Protein AF-A0A962FBU0-F1 (afdb_monomer_lite)

pLDDT: mean 89.76, std 11.35, range [45.62, 96.62]

Structure (mmCIF, N/CA/C/O backbone):
data_AF-A0A962FBU0-F1
#
_entry.id   AF-A0A962FBU0-F1
#
loop_
_atom_site.group_PDB
_atom_site.id
_atom_site.type_symbol
_atom_site.label_atom_id
_atom_site.label_alt_id
_atom_site.label_comp_id
_atom_site.label_asym_id
_atom_site.label_entity_id
_atom_site.label_seq_id
_atom_site.pdbx_PDB_ins_code
_atom_site.Cartn_x
_atom_site.Cartn_y
_atom_site.Cartn_z
_atom_site.occupancy
_atom_site.B_iso_or_equiv
_atom_site.auth_seq_id
_atom_site.auth_comp_id
_atom_site.auth_asym_id
_atom_site.auth_atom_id
_atom_site.pdbx_PDB_model_num
ATOM 1 N N . MET A 1 1 ? -13.670 -9.142 12.076 1.00 47.31 1 MET A N 1
ATOM 2 C CA . MET A 1 1 ? -12.343 -9.747 11.825 1.00 47.31 1 MET A CA 1
ATOM 3 C C . MET A 1 1 ? -11.478 -8.708 11.132 1.00 47.31 1 MET A C 1
ATOM 5 O O . MET A 1 1 ? -11.770 -8.375 9.991 1.00 47.31 1 MET A O 1
ATOM 9 N N . THR A 1 2 ? -10.472 -8.156 11.812 1.00 61.09 2 THR A N 1
ATOM 10 C CA . THR A 1 2 ? -9.513 -7.228 11.190 1.00 61.09 2 THR A CA 1
ATOM 11 C C . THR A 1 2 ? -8.599 -8.029 10.266 1.00 61.09 2 THR A C 1
ATOM 13 O O . THR A 1 2 ? -7.894 -8.932 10.721 1.00 61.09 2 THR A O 1
ATOM 16 N N . LYS A 1 3 ? -8.656 -7.751 8.962 1.00 71.69 3 LYS A N 1
ATOM 17 C CA . LYS A 1 3 ? -7.804 -8.383 7.947 1.00 71.69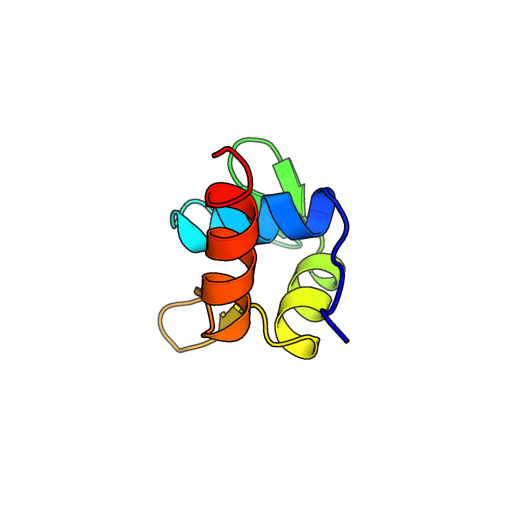 3 LYS A CA 1
ATOM 18 C C . LYS A 1 3 ? -6.339 -8.064 8.273 1.00 71.69 3 LYS A C 1
ATOM 20 O O . LYS A 1 3 ? -5.977 -6.894 8.353 1.00 71.69 3 LYS A O 1
ATOM 25 N N . ARG A 1 4 ? -5.506 -9.083 8.519 1.00 82.38 4 ARG A N 1
ATOM 26 C CA . ARG A 1 4 ? -4.077 -8.903 8.841 1.00 82.38 4 ARG A CA 1
ATOM 27 C C . ARG A 1 4 ? -3.229 -9.049 7.583 1.00 82.38 4 ARG A C 1
ATOM 29 O O . ARG A 1 4 ? -3.323 -10.059 6.892 1.00 82.38 4 ARG A O 1
ATOM 36 N N . ILE A 1 5 ? -2.380 -8.059 7.328 1.00 90.69 5 ILE A N 1
ATOM 37 C CA . ILE A 1 5 ? -1.371 -8.081 6.263 1.00 90.69 5 ILE A CA 1
ATOM 38 C C . ILE A 1 5 ? 0.022 -8.303 6.865 1.00 90.69 5 ILE A C 1
ATOM 40 O O . ILE A 1 5 ? 0.263 -7.952 8.017 1.00 90.69 5 ILE A O 1
ATOM 44 N N . ASN A 1 6 ? 0.940 -8.892 6.100 1.00 93.06 6 ASN A N 1
ATOM 45 C CA . ASN A 1 6 ? 2.324 -9.100 6.539 1.00 93.06 6 ASN A CA 1
ATOM 46 C C . ASN A 1 6 ? 3.180 -7.823 6.410 1.00 93.06 6 ASN A C 1
ATOM 48 O O . ASN A 1 6 ? 2.770 -6.854 5.767 1.00 93.06 6 ASN A O 1
ATOM 52 N N . ASP A 1 7 ? 4.400 -7.835 6.960 1.00 92.88 7 ASP A N 1
ATOM 53 C CA . ASP A 1 7 ? 5.310 -6.674 6.946 1.00 92.88 7 ASP A CA 1
ATOM 54 C C . ASP A 1 7 ? 5.602 -6.154 5.537 1.00 92.88 7 ASP A C 1
ATOM 56 O O . ASP A 1 7 ? 5.690 -4.952 5.298 1.00 92.88 7 ASP A O 1
ATOM 60 N N . ARG A 1 8 ? 5.691 -7.063 4.564 1.00 94.56 8 ARG A N 1
ATOM 61 C CA . ARG A 1 8 ? 5.973 -6.715 3.171 1.00 94.56 8 ARG A CA 1
ATOM 62 C C . ARG A 1 8 ? 4.791 -6.020 2.497 1.00 94.56 8 ARG A C 1
ATOM 64 O O . ARG A 1 8 ? 4.979 -5.104 1.702 1.00 94.56 8 ARG A O 1
ATOM 71 N N . GLN A 1 9 ? 3.570 -6.429 2.815 1.00 95.62 9 GLN A N 1
ATOM 72 C CA . GLN A 1 9 ? 2.348 -5.751 2.390 1.00 95.62 9 GLN A CA 1
ATOM 73 C C . GLN A 1 9 ? 2.194 -4.406 3.105 1.00 95.62 9 GLN A C 1
ATOM 75 O O . GLN A 1 9 ? 1.838 -3.421 2.464 1.00 95.62 9 GLN A O 1
ATOM 80 N N . LEU A 1 10 ? 2.526 -4.337 4.397 1.00 95.31 10 LEU A N 1
ATOM 81 C CA . LEU A 1 10 ? 2.506 -3.099 5.173 1.00 95.31 10 LEU A CA 1
ATOM 82 C C . LEU A 1 10 ? 3.509 -2.067 4.635 1.00 95.31 10 LEU A C 1
ATOM 84 O O . LEU A 1 10 ? 3.161 -0.894 4.492 1.00 95.31 10 LEU A O 1
ATOM 88 N N . ALA A 1 11 ? 4.727 -2.484 4.286 1.00 95.44 11 ALA A N 1
ATOM 89 C CA . ALA A 1 11 ? 5.734 -1.609 3.688 1.00 95.44 11 ALA A CA 1
ATOM 90 C C . ALA A 1 11 ? 5.252 -1.020 2.351 1.00 95.44 11 ALA A C 1
ATOM 92 O O . ALA A 1 11 ? 5.345 0.192 2.133 1.00 95.44 11 ALA A O 1
ATOM 93 N N . LEU A 1 12 ? 4.646 -1.848 1.490 1.00 96.56 12 LEU A N 1
ATOM 94 C CA . LEU A 1 12 ? 4.036 -1.379 0.245 1.00 96.56 12 LEU A CA 1
ATOM 95 C C . LEU A 1 12 ? 2.871 -0.412 0.507 1.00 96.56 12 LEU A C 1
ATOM 97 O O . LEU A 1 12 ? 2.806 0.645 -0.121 1.00 96.56 12 LEU A O 1
ATOM 101 N N . LEU A 1 13 ? 1.988 -0.738 1.455 1.00 96.62 13 LEU A N 1
ATOM 102 C CA . LEU A 1 13 ? 0.857 0.105 1.843 1.00 96.62 13 LEU A CA 1
ATOM 103 C C . LEU A 1 13 ? 1.328 1.493 2.308 1.00 96.62 13 LEU A C 1
ATOM 105 O O . LEU A 1 13 ? 0.833 2.510 1.827 1.00 96.62 13 LEU A O 1
ATOM 109 N N . ARG A 1 14 ? 2.349 1.557 3.172 1.00 95.56 14 ARG A N 1
ATOM 110 C CA . ARG A 1 14 ? 2.974 2.821 3.609 1.00 95.56 14 ARG A CA 1
ATOM 111 C C . ARG A 1 14 ? 3.622 3.577 2.448 1.00 95.56 14 ARG A C 1
ATOM 113 O O . ARG A 1 14 ? 3.507 4.802 2.358 1.00 95.56 14 ARG A O 1
ATOM 120 N N . GLY A 1 15 ? 4.274 2.861 1.534 1.00 95.88 15 GLY A N 1
ATOM 121 C CA . GLY A 1 15 ? 4.854 3.436 0.322 1.00 95.88 15 GLY A CA 1
ATOM 122 C C . GLY A 1 15 ? 3.820 4.127 -0.564 1.00 95.88 15 GLY A C 1
ATOM 123 O O . GLY A 1 15 ? 4.063 5.229 -1.054 1.00 95.88 15 GLY A O 1
ATOM 124 N N . ILE A 1 16 ? 2.647 3.515 -0.728 1.00 95.38 16 ILE A N 1
ATOM 125 C CA . ILE A 1 16 ? 1.522 4.104 -1.465 1.00 95.38 16 ILE A CA 1
ATOM 126 C C . ILE A 1 16 ? 0.953 5.300 -0.692 1.00 95.38 16 ILE A C 1
ATOM 128 O O . ILE A 1 16 ? 0.765 6.364 -1.275 1.00 95.38 16 ILE A O 1
ATOM 132 N N . SER A 1 17 ? 0.778 5.178 0.629 1.00 94.44 17 SER A N 1
ATOM 133 C CA . SER A 1 17 ? 0.225 6.244 1.481 1.00 94.44 17 SER A CA 1
ATOM 134 C C . SER A 1 17 ? 1.058 7.521 1.478 1.00 94.44 17 SER A C 1
ATOM 136 O O . SER A 1 17 ? 0.524 8.604 1.692 1.00 94.44 17 SER A O 1
ATOM 138 N N . THR A 1 18 ? 2.363 7.396 1.255 1.00 93.12 18 THR A N 1
ATOM 139 C CA . THR A 1 18 ? 3.310 8.517 1.224 1.00 93.12 18 THR A CA 1
ATOM 140 C C . THR A 1 18 ? 3.627 8.990 -0.197 1.00 93.12 18 THR A C 1
ATOM 142 O O . THR A 1 18 ? 4.481 9.856 -0.374 1.00 93.12 18 THR A O 1
ATOM 145 N N . GLY A 1 19 ? 2.987 8.415 -1.225 1.00 91.88 19 GLY A N 1
ATOM 146 C CA . GLY A 1 19 ? 3.249 8.739 -2.632 1.00 91.88 19 GLY A CA 1
ATOM 147 C C . GLY A 1 19 ? 4.635 8.307 -3.134 1.00 91.88 19 GLY A C 1
ATOM 148 O O . GLY A 1 19 ? 5.086 8.762 -4.185 1.00 91.88 19 GLY A O 1
ATOM 149 N N . ARG A 1 20 ? 5.331 7.437 -2.391 1.00 93.06 20 ARG A N 1
ATOM 150 C CA . ARG A 1 20 ? 6.681 6.941 -2.716 1.00 93.06 20 ARG A CA 1
ATOM 151 C C . ARG A 1 20 ? 6.669 5.686 -3.589 1.00 93.06 20 ARG A C 1
ATOM 153 O O . ARG A 1 20 ? 7.710 5.319 -4.128 1.00 93.06 20 ARG A O 1
ATOM 160 N N . ALA A 1 21 ? 5.515 5.037 -3.740 1.00 94.00 21 ALA A N 1
ATOM 161 C CA . ALA A 1 21 ? 5.349 3.881 -4.611 1.00 94.00 21 ALA A CA 1
ATOM 162 C C . ALA A 1 21 ? 5.356 4.279 -6.096 1.00 94.00 21 ALA A C 1
ATOM 164 O O . ALA A 1 21 ? 4.571 5.117 -6.538 1.00 94.00 21 ALA A O 1
ATOM 165 N N . ARG A 1 22 ? 6.226 3.648 -6.891 1.00 92.81 22 ARG A N 1
ATOM 166 C CA . ARG A 1 22 ? 6.331 3.858 -8.344 1.00 92.81 22 ARG A CA 1
ATOM 167 C C . ARG A 1 22 ? 6.252 2.534 -9.091 1.00 92.81 22 ARG A C 1
ATOM 169 O O . ARG A 1 22 ? 6.910 1.567 -8.716 1.00 92.81 22 ARG A O 1
ATOM 176 N N . ARG A 1 23 ? 5.486 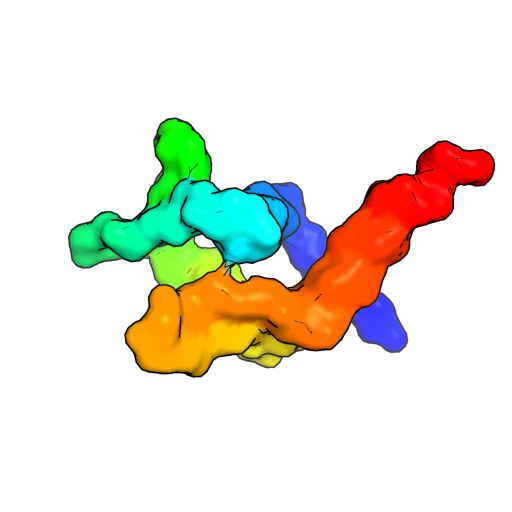2.489 -10.182 1.00 91.31 23 ARG A N 1
ATOM 177 C CA . ARG A 1 23 ? 5.476 1.338 -11.096 1.00 91.31 23 ARG A CA 1
ATOM 178 C C . ARG A 1 23 ? 6.774 1.312 -11.903 1.00 91.31 23 ARG A C 1
ATOM 180 O O . ARG A 1 23 ? 7.180 2.340 -12.433 1.00 91.31 23 ARG A O 1
ATOM 187 N N . SER A 1 24 ? 7.398 0.148 -12.037 1.00 90.81 24 SER A N 1
ATOM 188 C CA . SER A 1 24 ? 8.584 -0.034 -12.876 1.00 90.81 24 SER A CA 1
ATOM 189 C C . SER A 1 24 ? 8.574 -1.423 -13.498 1.00 90.81 24 SER A C 1
ATOM 191 O O . SER A 1 24 ? 8.643 -2.380 -12.743 1.00 90.81 24 SER A O 1
ATOM 193 N N . GLY A 1 25 ? 8.481 -1.523 -14.835 1.00 83.00 25 GLY A N 1
ATOM 194 C CA . GLY A 1 25 ? 8.757 -2.695 -15.700 1.00 83.00 25 GLY A CA 1
ATOM 195 C C . GLY A 1 25 ? 8.087 -4.048 -15.386 1.00 83.00 25 GLY A C 1
ATOM 196 O O . GLY A 1 25 ? 7.484 -4.650 -16.263 1.00 83.00 25 GLY A O 1
ATOM 197 N N . GLY A 1 26 ? 8.172 -4.523 -14.14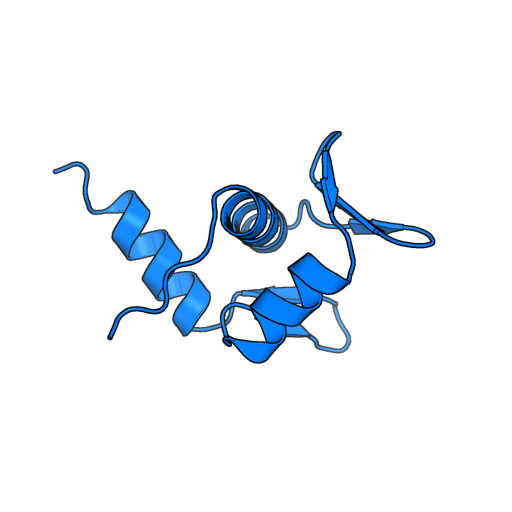6 1.00 91.00 26 GLY A N 1
ATOM 198 C CA . GLY A 1 26 ? 7.596 -5.761 -13.618 1.00 91.00 26 GLY A CA 1
ATOM 199 C C . GLY A 1 26 ? 7.347 -5.747 -12.097 1.00 91.00 26 GLY A C 1
ATOM 200 O O . GLY A 1 26 ? 7.026 -6.783 -11.523 1.00 91.00 26 GLY A O 1
ATOM 201 N N . TYR A 1 27 ? 7.526 -4.609 -11.421 1.00 94.75 27 TYR A N 1
ATOM 202 C CA . TYR A 1 27 ? 7.404 -4.474 -9.970 1.00 94.75 27 TYR A CA 1
ATOM 203 C C . TYR A 1 27 ? 6.934 -3.071 -9.553 1.00 94.75 27 TYR A C 1
ATOM 205 O O . TYR A 1 27 ? 6.864 -2.132 -10.352 1.00 94.75 27 TYR A O 1
ATOM 213 N N . VAL A 1 28 ? 6.616 -2.927 -8.268 1.00 95.25 28 VAL A N 1
ATOM 214 C CA . VAL A 1 28 ? 6.409 -1.635 -7.605 1.00 95.25 28 VAL A CA 1
ATOM 215 C C . VAL A 1 28 ? 7.640 -1.320 -6.769 1.00 95.25 28 VAL A C 1
ATOM 217 O O . VAL A 1 28 ? 8.097 -2.163 -6.006 1.00 95.25 28 VAL A O 1
ATOM 220 N N . LYS A 1 29 ? 8.210 -0.130 -6.926 1.00 95.44 29 LYS A N 1
ATOM 221 C CA . LYS A 1 29 ? 9.371 0.339 -6.164 1.00 95.44 29 LYS A CA 1
ATOM 222 C C . LYS A 1 29 ? 8.915 1.279 -5.052 1.00 95.44 29 LYS A C 1
ATOM 224 O O . LYS A 1 29 ? 8.142 2.192 -5.336 1.00 95.44 29 LYS A O 1
ATOM 229 N N . VAL A 1 30 ? 9.411 1.093 -3.830 1.00 94.56 30 VAL A N 1
ATOM 230 C CA . VAL A 1 30 ? 9.276 2.050 -2.716 1.00 94.56 30 VAL A CA 1
ATOM 231 C C . VAL A 1 30 ? 10.658 2.219 -2.093 1.00 94.56 30 VAL A C 1
ATOM 233 O O . VAL A 1 30 ? 11.195 1.264 -1.543 1.00 94.56 30 VAL A O 1
ATOM 236 N N . GLY A 1 31 ? 11.266 3.404 -2.203 1.00 89.50 31 GLY A N 1
ATOM 237 C CA . GLY A 1 31 ? 12.684 3.550 -1.841 1.00 89.50 31 GLY A CA 1
ATOM 238 C C . GLY A 1 31 ? 13.540 2.586 -2.668 1.00 89.50 31 GLY A C 1
ATOM 239 O O . GLY A 1 31 ? 13.349 2.517 -3.878 1.00 89.50 31 GLY A O 1
ATOM 240 N N . ASP A 1 32 ? 14.418 1.806 -2.041 1.00 90.19 32 ASP A N 1
ATOM 241 C CA . ASP A 1 32 ? 15.211 0.764 -2.716 1.00 90.19 32 ASP A CA 1
ATOM 242 C C . ASP A 1 32 ? 14.523 -0.606 -2.779 1.00 90.19 32 ASP A C 1
ATOM 244 O O . ASP A 1 32 ? 14.975 -1.512 -3.484 1.00 90.19 32 ASP A O 1
ATOM 248 N N . GLU A 1 33 ? 13.381 -0.752 -2.110 1.00 94.62 33 GLU A N 1
ATOM 249 C CA . GLU A 1 33 ? 12.637 -1.999 -2.090 1.00 94.62 33 GLU A CA 1
ATOM 250 C C . GLU A 1 33 ? 11.816 -2.204 -3.364 1.00 94.62 33 GLU A C 1
ATOM 252 O O . GLU A 1 33 ? 11.192 -1.289 -3.911 1.00 94.62 33 GLU A O 1
ATOM 257 N N . ARG A 1 34 ? 11.781 -3.459 -3.820 1.00 96.56 34 ARG A N 1
ATOM 258 C CA . ARG A 1 34 ? 10.966 -3.914 -4.952 1.00 96.56 34 ARG A CA 1
ATOM 259 C C . ARG A 1 34 ? 9.868 -4.824 -4.439 1.00 96.56 34 ARG A C 1
ATOM 261 O O . ARG A 1 34 ? 10.169 -5.778 -3.732 1.00 96.56 34 ARG A O 1
ATOM 268 N N . PHE A 1 35 ? 8.629 -4.590 -4.838 1.00 96.31 35 PHE A N 1
ATOM 269 C CA . PHE A 1 35 ? 7.454 -5.380 -4.484 1.00 96.31 35 PHE A CA 1
ATOM 270 C C . PHE A 1 35 ? 6.867 -6.006 -5.742 1.00 96.31 35 PHE A C 1
ATOM 272 O O . PHE A 1 35 ? 6.750 -5.349 -6.776 1.00 96.31 35 PHE A O 1
ATOM 279 N N . SER A 1 36 ? 6.487 -7.278 -5.665 1.00 96.12 36 SER A N 1
ATOM 280 C CA . SER A 1 36 ? 5.834 -7.942 -6.788 1.00 96.12 36 SER A CA 1
ATOM 281 C C . SER A 1 36 ? 4.423 -7.391 -6.994 1.00 96.12 36 SER A C 1
ATOM 283 O O . SER A 1 36 ? 3.770 -6.927 -6.054 1.00 96.12 36 SER A O 1
ATOM 285 N N . PHE A 1 37 ? 3.912 -7.507 -8.218 1.00 94.38 37 PHE A N 1
ATOM 286 C CA . PHE A 1 37 ? 2.509 -7.191 -8.481 1.00 94.38 37 PHE A CA 1
ATOM 287 C C . PHE A 1 37 ? 1.544 -8.109 -7.724 1.00 94.38 37 PHE A C 1
ATOM 289 O O . PHE A 1 37 ? 0.443 -7.677 -7.426 1.00 94.38 37 PHE A O 1
ATOM 296 N N . ALA A 1 38 ? 1.958 -9.313 -7.316 1.00 94.56 38 ALA A N 1
ATOM 297 C CA . ALA A 1 38 ? 1.146 -10.164 -6.445 1.00 94.56 38 ALA A CA 1
ATOM 298 C C . ALA A 1 38 ? 0.932 -9.539 -5.052 1.00 94.56 38 ALA A C 1
ATOM 300 O O . ALA A 1 38 ? -0.163 -9.617 -4.499 1.00 94.56 38 ALA A O 1
ATOM 301 N N . THR A 1 39 ? 1.952 -8.882 -4.486 1.00 95.50 39 THR A N 1
ATOM 302 C CA . THR A 1 39 ? 1.810 -8.151 -3.216 1.00 95.50 39 THR A CA 1
ATOM 303 C C . THR A 1 39 ? 0.863 -6.963 -3.371 1.00 95.50 39 THR A C 1
ATOM 305 O O . THR A 1 39 ? 0.014 -6.747 -2.510 1.00 95.50 39 THR A O 1
ATOM 308 N N . LEU A 1 40 ? 0.985 -6.227 -4.479 1.00 95.19 40 LEU A N 1
ATOM 309 C CA . LEU A 1 40 ? 0.085 -5.127 -4.821 1.00 95.19 40 LEU A CA 1
ATOM 310 C C . LEU A 1 40 ? -1.361 -5.613 -5.009 1.00 95.19 40 LEU A C 1
ATOM 312 O O . LEU A 1 40 ? -2.274 -5.022 -4.445 1.00 95.19 40 LEU A O 1
ATOM 316 N N . GLN A 1 41 ? -1.559 -6.701 -5.758 1.00 94.88 41 GLN A N 1
ATOM 317 C CA . GLN A 1 41 ? -2.877 -7.265 -6.046 1.00 94.88 41 GLN A CA 1
ATOM 318 C C . GLN A 1 41 ? -3.588 -7.689 -4.766 1.00 94.88 41 GLN A C 1
ATOM 320 O O . GLN A 1 41 ? -4.748 -7.353 -4.582 1.00 94.88 41 GLN A O 1
ATOM 325 N N . ARG A 1 42 ? -2.875 -8.309 -3.819 1.00 95.31 42 ARG A N 1
ATOM 326 C CA . ARG A 1 42 ? -3.459 -8.623 -2.510 1.00 95.31 42 ARG A CA 1
ATOM 327 C C . ARG A 1 42 ? -3.964 -7.387 -1.769 1.00 95.31 42 ARG A C 1
ATOM 329 O O . ARG A 1 42 ? -5.002 -7.464 -1.134 1.00 95.31 42 ARG A O 1
ATOM 336 N N . LEU A 1 43 ? -3.256 -6.256 -1.829 1.00 96.38 43 LEU A N 1
ATOM 337 C CA . LEU A 1 43 ? -3.737 -5.023 -1.192 1.00 96.38 43 LEU A CA 1
ATOM 338 C C . LEU A 1 43 ? -4.991 -4.463 -1.884 1.00 96.38 43 LEU A C 1
ATOM 340 O O . LEU A 1 43 ? -5.831 -3.884 -1.197 1.00 96.38 43 LEU A O 1
ATOM 344 N N . LEU A 1 44 ? -5.115 -4.631 -3.207 1.00 95.44 44 LEU A N 1
ATOM 345 C CA . LEU A 1 44 ? -6.319 -4.276 -3.970 1.00 95.44 44 LEU A CA 1
ATOM 346 C C . LEU A 1 44 ? -7.493 -5.193 -3.596 1.00 95.44 44 LEU A C 1
ATOM 348 O O . LEU A 1 44 ? -8.546 -4.700 -3.207 1.00 95.44 44 LEU A O 1
ATOM 352 N N . ASP A 1 45 ? -7.289 -6.511 -3.646 1.00 94.94 45 ASP A N 1
ATOM 353 C CA . ASP A 1 45 ? -8.321 -7.522 -3.364 1.00 94.94 45 ASP A CA 1
ATOM 354 C C . ASP A 1 45 ? -8.845 -7.418 -1.928 1.00 94.94 45 ASP A C 1
ATOM 356 O O . ASP A 1 45 ? -10.035 -7.576 -1.655 1.00 94.94 45 ASP A O 1
ATOM 360 N N . GLU A 1 46 ? -7.951 -7.130 -0.984 1.00 93.94 46 GLU A N 1
ATOM 361 C CA . GLU A 1 46 ? -8.316 -6.974 0.417 1.00 93.94 46 GLU A CA 1
ATOM 362 C C . GLU A 1 46 ? -8.974 -5.616 0.725 1.00 93.94 46 GLU A C 1
ATOM 364 O O . GLU A 1 46 ? -9.557 -5.474 1.804 1.00 93.94 46 GLU A O 1
ATOM 369 N N . GLY A 1 47 ? -8.924 -4.657 -0.210 1.00 95.75 47 GLY A N 1
ATOM 370 C CA . GLY A 1 47 ? -9.532 -3.328 -0.093 1.00 95.75 47 GLY A CA 1
ATOM 371 C C . GLY A 1 47 ? -8.681 -2.297 0.652 1.00 95.75 47 GLY A C 1
ATOM 372 O O . GLY A 1 47 ? -9.200 -1.277 1.091 1.00 95.75 47 GLY A O 1
ATOM 373 N N . PHE A 1 48 ? -7.377 -2.535 0.826 1.00 96.38 48 PHE A N 1
ATOM 374 C CA . PHE A 1 48 ? -6.468 -1.579 1.476 1.00 96.38 48 PHE A CA 1
ATOM 375 C C . PHE A 1 48 ? -6.084 -0.416 0.557 1.00 96.38 48 PHE A C 1
ATOM 377 O O . PHE A 1 48 ? -5.836 0.699 1.025 1.00 96.38 48 PHE A O 1
ATOM 384 N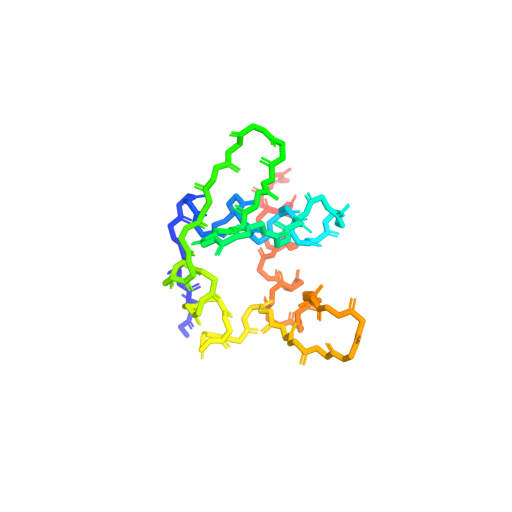 N . ILE A 1 49 ? -6.022 -0.674 -0.748 1.00 96.62 49 ILE A N 1
ATOM 385 C CA . ILE A 1 49 ? -5.730 0.321 -1.777 1.00 96.62 49 ILE A CA 1
ATOM 386 C C . ILE A 1 49 ? -6.740 0.219 -2.911 1.00 96.62 49 ILE A C 1
ATOM 388 O O . ILE A 1 49 ? -7.355 -0.820 -3.125 1.00 96.62 49 ILE A O 1
ATOM 392 N N . GLU A 1 50 ? -6.849 1.296 -3.668 1.00 96.31 50 GLU A N 1
ATOM 393 C CA . GLU A 1 50 ? -7.645 1.410 -4.883 1.00 96.31 50 GLU A CA 1
ATOM 394 C C . GLU A 1 50 ? -6.760 1.947 -6.018 1.00 96.31 50 GLU A C 1
ATOM 396 O O . GLU A 1 50 ? -5.713 2.559 -5.775 1.00 96.31 50 GLU A O 1
ATOM 401 N N . PHE A 1 51 ? -7.142 1.672 -7.265 1.00 92.69 51 PHE A N 1
ATOM 402 C CA . PHE A 1 51 ? -6.435 2.149 -8.452 1.00 92.69 51 PHE A CA 1
ATOM 403 C C . PHE A 1 51 ? -7.371 2.996 -9.310 1.00 92.69 51 PHE A C 1
ATOM 405 O O . PHE A 1 51 ? -8.447 2.535 -9.690 1.00 92.69 51 PHE A O 1
ATOM 412 N N . ASP A 1 52 ? -6.937 4.210 -9.636 1.00 88.81 52 ASP A N 1
ATOM 413 C CA . ASP A 1 52 ? -7.634 5.125 -10.534 1.00 88.81 52 ASP A CA 1
ATOM 414 C C . ASP A 1 52 ? -6.706 5.628 -11.658 1.00 88.81 52 ASP A C 1
ATOM 416 O O . ASP A 1 52 ? -5.570 5.177 -11.828 1.00 88.81 52 ASP A O 1
ATOM 420 N N . TRP A 1 53 ? -7.191 6.591 -12.446 1.00 85.94 53 TRP A N 1
ATOM 421 C CA . TRP A 1 53 ? -6.440 7.198 -13.548 1.00 85.94 53 TRP A CA 1
ATOM 422 C C . TRP A 1 53 ? -5.174 7.959 -13.106 1.00 85.94 53 TRP A C 1
ATOM 424 O O . TRP A 1 53 ? -4.308 8.227 -13.939 1.00 85.94 53 TRP A O 1
ATOM 434 N N . ARG A 1 54 ? -5.041 8.310 -11.820 1.00 85.19 54 ARG A N 1
ATOM 435 C CA . ARG A 1 54 ? -3.856 8.953 -11.226 1.00 85.19 54 ARG A CA 1
ATOM 436 C C . ARG A 1 54 ? -2.875 7.951 -10.624 1.00 85.19 54 ARG A C 1
ATOM 438 O O . ARG A 1 54 ? -1.726 8.318 -10.372 1.00 85.19 54 ARG A O 1
ATOM 445 N N . GLY A 1 55 ? -3.292 6.708 -10.406 1.00 89.62 55 GLY A N 1
ATOM 446 C CA . GLY A 1 55 ? -2.455 5.639 -9.878 1.00 89.62 55 GLY A CA 1
ATOM 447 C C . GLY A 1 55 ? -3.065 4.972 -8.651 1.00 89.62 55 GLY A C 1
ATOM 448 O O . GL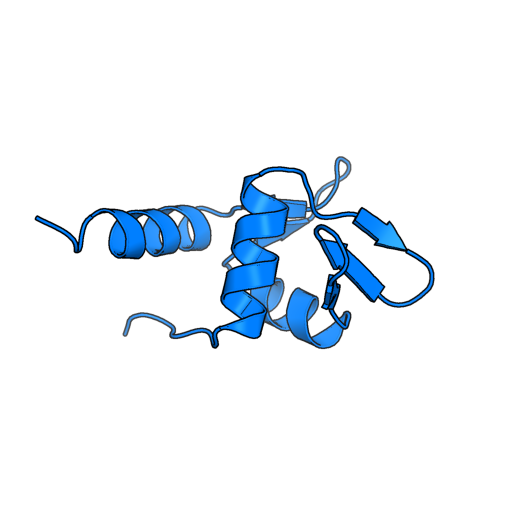Y A 1 55 ? -4.277 4.837 -8.532 1.00 89.62 55 GLY A O 1
ATOM 449 N N . TRP A 1 56 ? -2.208 4.498 -7.746 1.00 93.44 56 TRP A N 1
ATOM 450 C CA . TRP A 1 56 ? -2.652 3.844 -6.515 1.00 93.44 56 TRP A CA 1
ATOM 451 C C . TRP A 1 56 ? -2.934 4.859 -5.416 1.00 93.44 56 TRP A C 1
ATOM 453 O O . TRP A 1 56 ? -2.120 5.748 -5.158 1.00 93.44 56 TRP A O 1
ATOM 463 N N . ARG A 1 57 ? -4.046 4.660 -4.715 1.00 93.56 57 ARG A N 1
ATOM 464 C CA . ARG A 1 57 ? -4.459 5.449 -3.557 1.00 93.56 57 ARG A CA 1
ATOM 465 C C . ARG A 1 57 ? -4.817 4.530 -2.391 1.00 93.56 57 ARG A C 1
ATOM 467 O O . ARG A 1 57 ? -5.219 3.391 -2.590 1.00 93.56 57 ARG A O 1
ATOM 474 N N . ILE A 1 58 ? -4.664 5.023 -1.162 1.00 95.50 58 ILE A N 1
ATOM 475 C CA . ILE A 1 58 ? -5.114 4.313 0.041 1.00 95.50 58 ILE A CA 1
ATOM 476 C C . ILE A 1 58 ? -6.634 4.425 0.170 1.00 95.50 58 ILE A C 1
ATOM 478 O O . ILE A 1 58 ? -7.169 5.537 0.234 1.00 95.50 58 ILE A O 1
ATOM 482 N N . ALA A 1 59 ? -7.297 3.276 0.273 1.00 95.75 59 ALA A N 1
ATOM 483 C CA . ALA A 1 59 ? -8.732 3.182 0.503 1.00 95.75 59 ALA A CA 1
ATOM 484 C C . ALA A 1 59 ? -9.092 3.486 1.969 1.00 95.75 59 ALA A C 1
ATOM 486 O O . ALA A 1 59 ? -8.227 3.713 2.818 1.00 95.75 59 ALA A O 1
ATOM 487 N N . GLU A 1 60 ? -10.380 3.517 2.306 1.00 94.94 60 GLU A N 1
ATOM 488 C CA . GLU A 1 60 ? -10.818 3.730 3.695 1.00 94.94 60 GLU A CA 1
ATOM 489 C C . GLU A 1 60 ? -10.269 2.666 4.654 1.00 94.94 60 GLU A C 1
ATOM 491 O O . GLU A 1 60 ? -9.680 3.014 5.677 1.00 94.94 60 GLU A O 1
ATOM 496 N N . THR A 1 61 ? -10.344 1.386 4.277 1.00 93.94 61 THR A N 1
ATOM 497 C CA . THR A 1 61 ? -9.805 0.274 5.074 1.00 93.94 61 THR A CA 1
ATOM 498 C C . THR A 1 61 ? -8.302 0.415 5.307 1.00 93.94 61 THR A C 1
ATOM 500 O O . THR A 1 61 ? -7.827 0.199 6.419 1.00 93.94 61 THR A O 1
ATOM 503 N N . GLY A 1 62 ? -7.544 0.836 4.290 1.00 95.38 62 GLY A N 1
ATOM 504 C CA . GLY A 1 62 ? -6.109 1.072 4.439 1.00 95.38 62 GLY A CA 1
ATOM 505 C C . GLY A 1 62 ? -5.777 2.248 5.349 1.00 95.38 62 GLY A C 1
ATOM 506 O O . GLY A 1 62 ? -4.830 2.161 6.129 1.00 95.38 62 GLY A O 1
ATOM 507 N N . ARG A 1 63 ? -6.570 3.325 5.300 1.00 94.44 63 ARG A N 1
ATOM 508 C CA . ARG A 1 63 ? -6.413 4.477 6.200 1.00 94.44 63 ARG A CA 1
ATOM 509 C C . ARG A 1 63 ? -6.703 4.093 7.647 1.00 94.44 63 ARG A C 1
ATOM 511 O O . ARG A 1 63 ? -5.893 4.414 8.510 1.00 94.44 63 ARG A O 1
ATOM 518 N N . ALA A 1 64 ? -7.808 3.388 7.894 1.00 93.25 64 ALA A N 1
ATOM 519 C CA . ALA A 1 64 ? -8.169 2.904 9.224 1.00 93.25 64 ALA A CA 1
ATOM 520 C C . ALA A 1 64 ? -7.076 1.992 9.796 1.00 93.25 64 ALA A C 1
ATOM 522 O O . ALA A 1 64 ? -6.584 2.247 10.888 1.00 93.25 64 ALA A O 1
ATOM 523 N N . TYR A 1 65 ? -6.601 1.023 9.009 1.00 93.31 65 TYR A N 1
ATOM 524 C CA . TYR A 1 65 ? -5.547 0.105 9.438 1.00 93.31 65 TYR A CA 1
ATOM 525 C C . TYR A 1 65 ? -4.235 0.817 9.793 1.00 93.31 65 TYR A C 1
ATOM 527 O O . TYR A 1 65 ? -3.602 0.512 10.801 1.00 93.31 65 TYR A O 1
ATOM 535 N N . LEU A 1 66 ? -3.805 1.787 8.976 1.00 92.50 66 LEU A N 1
ATOM 536 C CA . LEU A 1 66 ? -2.610 2.579 9.278 1.00 92.50 66 LEU A CA 1
ATOM 537 C C . LEU A 1 66 ? -2.798 3.433 10.541 1.00 92.50 66 LEU A C 1
ATOM 539 O O . LEU A 1 66 ? -1.858 3.549 11.323 1.00 92.50 66 LEU A O 1
ATOM 543 N N . ALA A 1 67 ? -3.992 3.992 10.755 1.00 90.88 67 ALA A N 1
ATOM 544 C CA . ALA A 1 67 ? -4.312 4.758 11.955 1.00 90.88 67 ALA A CA 1
ATOM 545 C C . ALA A 1 67 ? -4.321 3.882 13.218 1.00 90.88 67 ALA A C 1
ATOM 547 O O . ALA A 1 67 ? -3.743 4.284 14.222 1.00 90.88 67 ALA A O 1
ATOM 548 N N . GLU A 1 68 ? -4.894 2.675 13.162 1.00 90.88 68 GLU A N 1
ATOM 549 C CA . GLU A 1 68 ? -4.865 1.702 14.266 1.00 90.88 68 GLU A CA 1
ATOM 550 C C . GLU A 1 68 ? -3.425 1.343 14.662 1.00 90.88 68 GLU A C 1
ATOM 552 O O . GLU A 1 68 ? -3.096 1.304 15.845 1.00 90.88 68 GLU A O 1
ATOM 557 N N . LEU A 1 69 ? -2.538 1.151 13.680 1.00 86.62 69 LEU A N 1
ATOM 558 C CA . LEU A 1 69 ? -1.119 0.880 13.932 1.00 86.62 69 LEU A CA 1
ATOM 559 C C . LEU A 1 69 ? -0.357 2.075 14.522 1.00 86.62 69 LEU A C 1
ATOM 561 O O . LEU A 1 69 ? 0.645 1.870 15.199 1.00 86.62 69 LEU A O 1
ATOM 565 N N . SER A 1 70 ? -0.781 3.308 14.235 1.00 78.56 70 SER A N 1
ATOM 566 C CA . SER A 1 70 ? -0.162 4.527 14.772 1.00 78.56 70 SER A CA 1
ATOM 567 C C . SER A 1 70 ? -0.743 4.962 16.120 1.00 78.56 70 SER A C 1
ATOM 569 O O . SER A 1 70 ? -0.063 5.662 16.859 1.00 78.56 70 SER A O 1
ATOM 571 N N . GLY A 1 71 ? -1.981 4.573 16.432 1.00 68.56 71 GLY A N 1
ATOM 572 C CA . GLY A 1 71 ? -2.673 4.900 17.682 1.00 68.56 71 GLY A CA 1
ATOM 573 C C . GLY A 1 71 ? -2.512 3.863 18.797 1.00 68.56 71 GLY A C 1
ATOM 574 O O . GLY A 1 71 ? -2.985 4.100 19.900 1.00 68.56 71 GLY A O 1
ATOM 575 N N . GLY A 1 72 ? -1.862 2.726 18.528 1.00 56.69 72 GLY A N 1
ATOM 576 C CA . GLY A 1 72 ? -1.583 1.675 19.516 1.00 56.69 72 GLY A CA 1
ATOM 577 C C . GLY A 1 72 ? -0.371 1.927 20.424 1.00 56.69 72 GLY A C 1
ATOM 578 O O . GLY A 1 72 ? 0.025 1.009 21.135 1.00 56.69 72 GLY A O 1
ATOM 579 N N . ASP A 1 73 ? 0.216 3.127 20.381 1.00 51.81 73 ASP A N 1
ATOM 580 C CA . ASP A 1 73 ? 1.371 3.558 21.189 1.00 51.81 73 ASP A CA 1
ATOM 581 C C . ASP A 1 73 ? 0.970 4.710 22.141 1.00 51.81 73 ASP A C 1
ATOM 583 O O . ASP A 1 73 ? 1.542 5.799 22.108 1.00 51.81 73 ASP A O 1
ATOM 587 N N . ALA A 1 74 ? -0.083 4.497 22.941 1.00 45.62 74 ALA A N 1
ATOM 588 C CA . ALA A 1 74 ? -0.539 5.416 23.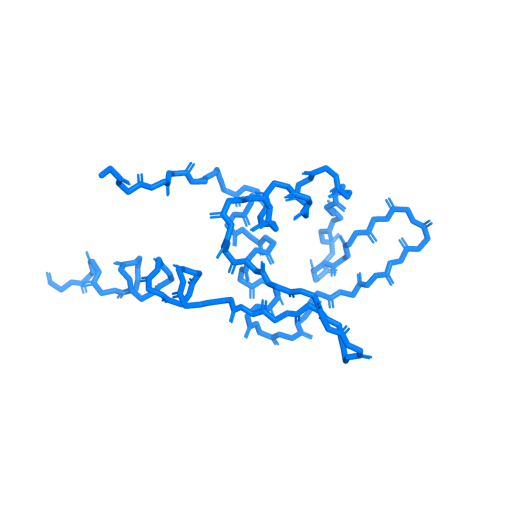989 1.00 45.62 74 ALA A CA 1
ATOM 589 C C . ALA A 1 74 ? -0.682 4.698 25.335 1.00 45.62 74 ALA A C 1
ATOM 591 O O . ALA A 1 74 ? -1.179 3.547 25.335 1.00 45.62 74 ALA A O 1
#

Sequence (74 aa):
MTKRINDRQLALLRGISTGRARRSGGYVKVGDERFSFATLQRLLDEGFIEFDWRGWRIAETGRAYLAELSGGDA

Secondary structure (DSSP, 8-state):
-PPP--HHHHHHHHHHHTT-EEEETTEEEETTEEEEHHHHHHHHHTTSEEEETTEEEE-HHHHHHHHHHHHS--

Radius of gyration: 11.95 Å; chains: 1; bounding box: 28×19×40 Å

Foldseek 3Di:
DQDDDDPLLVQVLVQQAVVQWDDDDQFIDRPNDTHGVVSVVVCVVVQQWDQDPVGIHGGPSVVVVVVCVVPPPD